Protein AF-A0AAV3QVK4-F1 (afdb_monomer)

Secondary structure (DSSP, 8-state):
--TTTT-SSSS-EEEEEEEBPPHHHH--HHHHHHHHHHTT--HHHH--S-----TT--------S-S-SEEEEEEE-SHHHHHHHHHHHHHHHHHHS--B-TTT-EEEEESS-HHHHHHHHHHHT--B--SPPEETTEE--SS---TTTTHHHHHHH-

Solvent-accessible surface area (backbone atoms only — not comparable to full-atom values): 9384 Å² total; per-residue (Å²): 130,56,77,67,67,88,38,66,67,64,77,39,28,31,41,33,42,43,23,54,48,66,57,93,84,40,50,35,66,70,39,53,45,50,52,40,52,75,73,64,53,60,63,79,72,63,64,53,90,65,84,64,90,51,97,83,60,96,74,73,86,73,78,68,90,59,98,54,77,64,47,78,48,79,49,59,55,47,71,68,51,33,51,50,50,42,49,50,51,51,52,47,15,72,59,33,37,47,41,67,34,45,91,74,17,34,28,34,73,18,23,62,54,73,69,55,43,50,56,49,25,60,67,50,60,29,48,77,43,97,62,74,61,59,59,87,78,27,60,63,51,70,63,84,82,48,76,78,58,47,47,72,47,59,64,72,76,108

Structure (mmCIF, N/CA/C/O backbone):
data_AF-A0AAV3QVK4-F1
#
_entry.id   AF-A0AAV3QVK4-F1
#
loop_
_atom_site.group_PDB
_atom_site.id
_atom_site.type_symbol
_atom_site.label_atom_id
_atom_site.label_alt_id
_atom_site.label_comp_id
_atom_site.label_asym_id
_atom_site.label_entity_id
_atom_site.label_seq_id
_atom_site.pdbx_PDB_ins_code
_atom_site.Cartn_x
_atom_site.Cartn_y
_atom_site.Cartn_z
_atom_site.occupancy
_atom_site.B_iso_or_equiv
_atom_site.auth_seq_id
_atom_site.auth_comp_id
_atom_site.auth_asym_id
_atom_site.auth_atom_id
_atom_site.pdbx_PDB_model_num
ATOM 1 N N . MET A 1 1 ? -15.433 10.257 -5.061 1.00 41.44 1 MET A N 1
ATOM 2 C CA . MET A 1 1 ? -16.480 10.302 -4.013 1.00 41.44 1 MET A CA 1
ATOM 3 C C . MET A 1 1 ? -16.629 8.888 -3.459 1.00 41.44 1 MET A C 1
ATOM 5 O O . MET A 1 1 ? -16.946 7.996 -4.232 1.00 41.44 1 MET A O 1
ATOM 9 N N . VAL A 1 2 ? -16.298 8.641 -2.187 1.00 46.22 2 VAL A N 1
ATOM 10 C CA . VAL A 1 2 ? -16.158 7.278 -1.625 1.00 46.22 2 VAL A CA 1
ATOM 11 C C . VAL A 1 2 ? -17.315 6.984 -0.658 1.00 46.22 2 VAL A C 1
ATOM 13 O O . VAL A 1 2 ? -17.201 7.187 0.546 1.00 46.22 2 VAL A O 1
ATOM 16 N N . TYR A 1 3 ? -18.473 6.581 -1.198 1.00 46.06 3 TYR A N 1
ATOM 17 C CA . TYR A 1 3 ? -19.730 6.390 -0.452 1.00 46.06 3 TYR A CA 1
ATOM 18 C C . TYR A 1 3 ? -19.610 5.363 0.702 1.00 46.06 3 TYR A C 1
ATOM 20 O O . TYR A 1 3 ? -19.140 4.248 0.507 1.00 46.06 3 TYR A O 1
ATOM 28 N N . GLY A 1 4 ? -20.106 5.705 1.900 1.00 48.84 4 GLY A N 1
ATOM 29 C CA . GLY A 1 4 ? -20.322 4.779 3.026 1.00 48.84 4 GLY A CA 1
ATOM 30 C C . GLY A 1 4 ? -19.218 4.661 4.084 1.00 48.84 4 GLY A C 1
ATOM 31 O O . GLY A 1 4 ? -19.468 4.047 5.117 1.00 48.84 4 GLY A O 1
ATOM 32 N N . TYR A 1 5 ? -18.048 5.272 3.894 1.00 50.72 5 TYR A N 1
ATOM 33 C CA . TYR A 1 5 ? -16.899 5.089 4.793 1.00 50.72 5 TYR A CA 1
ATOM 34 C C . TYR A 1 5 ? -16.959 5.882 6.105 1.00 50.72 5 TYR A C 1
ATOM 36 O O . TYR A 1 5 ? -16.152 5.664 6.979 1.00 50.72 5 TYR A O 1
ATOM 44 N N . TYR A 1 6 ? -17.930 6.768 6.299 1.00 49.88 6 TYR A N 1
ATOM 45 C CA . TYR A 1 6 ? -18.115 7.523 7.549 1.00 49.88 6 TYR A CA 1
ATOM 46 C C . TYR A 1 6 ? -19.090 6.842 8.524 1.00 49.88 6 TYR A C 1
ATOM 48 O O . TYR A 1 6 ? -19.207 7.249 9.679 1.00 49.88 6 TYR A O 1
ATOM 56 N N . LYS A 1 7 ? -19.846 5.837 8.059 1.00 53.47 7 LYS A N 1
ATOM 57 C CA . LYS A 1 7 ? -20.813 5.111 8.886 1.00 53.47 7 LYS A CA 1
ATOM 58 C C . LYS A 1 7 ? -20.119 3.910 9.516 1.00 53.47 7 LYS A C 1
ATOM 60 O O . LYS A 1 7 ? -19.714 2.993 8.806 1.00 53.47 7 LYS A O 1
ATOM 65 N N . ARG A 1 8 ? -20.056 3.891 10.852 1.00 56.72 8 ARG A N 1
ATOM 66 C CA . ARG A 1 8 ? -19.596 2.723 11.623 1.00 56.72 8 ARG A CA 1
ATOM 67 C C . ARG A 1 8 ? -20.518 1.503 11.469 1.00 56.72 8 ARG A C 1
ATOM 69 O O . ARG A 1 8 ? -20.094 0.399 11.772 1.00 56.72 8 ARG A O 1
ATOM 76 N N . SER A 1 9 ? -21.739 1.682 10.957 1.00 58.50 9 SER A N 1
ATOM 77 C CA . SER A 1 9 ? -22.696 0.609 10.670 1.00 58.50 9 SER A CA 1
ATOM 78 C C . SER A 1 9 ? -22.837 0.311 9.168 1.00 58.50 9 SER A C 1
ATOM 80 O O . SER A 1 9 ? -22.661 1.178 8.302 1.00 58.50 9 SER A O 1
ATOM 82 N N . GLY A 1 10 ? -23.186 -0.937 8.849 1.00 71.19 10 GLY A N 1
ATOM 83 C CA . GLY A 1 10 ? -23.376 -1.430 7.482 1.00 71.19 10 GLY A CA 1
ATOM 84 C C . GLY A 1 10 ? -22.299 -2.430 7.060 1.00 71.19 10 GLY A C 1
ATOM 85 O O . GLY A 1 10 ? -21.603 -2.984 7.900 1.00 71.19 10 GLY A O 1
ATOM 86 N N . LYS A 1 11 ? -22.185 -2.683 5.748 1.00 78.12 11 LYS A N 1
ATOM 87 C CA . LYS A 1 11 ? -21.250 -3.687 5.212 1.00 78.12 11 LYS A CA 1
ATOM 88 C C . LYS A 1 11 ? -19.790 -3.369 5.604 1.00 78.12 11 LYS A C 1
ATOM 90 O O . LYS A 1 11 ? -19.395 -2.211 5.432 1.00 78.12 11 LYS A O 1
ATOM 95 N N . PRO A 1 12 ? -18.999 -4.370 6.039 1.00 85.62 12 PRO A N 1
ATOM 96 C CA . PRO A 1 12 ? -17.566 -4.231 6.291 1.00 85.62 12 PRO A CA 1
ATOM 97 C C . PRO A 1 12 ? -16.807 -3.682 5.079 1.00 85.62 12 PRO A C 1
ATOM 99 O O . PRO A 1 12 ? -16.871 -4.243 3.983 1.00 85.62 12 PRO A O 1
ATOM 102 N N . ARG A 1 13 ? -16.072 -2.585 5.261 1.00 84.88 13 ARG A N 1
ATOM 103 C CA . ARG A 1 13 ? -15.328 -1.873 4.210 1.00 84.88 13 ARG A CA 1
ATOM 104 C C . ARG A 1 13 ? -13.980 -1.391 4.726 1.00 84.88 13 ARG A C 1
ATOM 106 O O . ARG A 1 13 ? -13.865 -0.995 5.882 1.00 84.88 13 ARG A O 1
ATOM 113 N N . CYS A 1 14 ? -12.989 -1.378 3.844 1.00 85.00 14 CYS A N 1
ATOM 114 C CA . CYS A 1 14 ? -11.639 -0.908 4.114 1.00 85.00 14 CYS A CA 1
ATOM 115 C C . CYS A 1 14 ? -11.193 0.101 3.047 1.00 85.00 14 CYS A C 1
ATOM 117 O O . CYS A 1 14 ? -11.530 -0.038 1.865 1.00 85.00 14 CYS A O 1
ATOM 119 N N . ALA A 1 15 ? -10.511 1.156 3.483 1.00 83.69 15 ALA A N 1
ATOM 120 C CA . ALA A 1 15 ? -9.823 2.120 2.641 1.00 83.69 15 ALA A CA 1
ATOM 121 C C . ALA A 1 15 ? -8.350 2.135 3.046 1.00 83.69 15 ALA A C 1
ATOM 123 O O . ALA A 1 15 ? -8.031 2.320 4.217 1.00 83.69 15 ALA A O 1
ATOM 124 N N . LEU A 1 16 ? -7.463 1.944 2.079 1.00 85.00 16 LEU A N 1
ATOM 125 C CA . LEU A 1 16 ? -6.025 1.924 2.286 1.00 85.00 16 LEU A CA 1
ATOM 126 C C . LEU A 1 16 ? -5.412 3.092 1.548 1.00 85.00 16 LEU A C 1
ATOM 128 O O . LEU A 1 16 ? -5.674 3.288 0.363 1.00 85.00 16 LEU A O 1
ATOM 132 N N . LYS A 1 17 ? -4.578 3.837 2.252 1.00 85.75 17 LYS A N 1
ATOM 133 C CA . LYS A 1 17 ? -3.647 4.789 1.681 1.00 85.75 17 LYS A CA 1
ATOM 134 C C . LYS A 1 17 ? -2.289 4.100 1.623 1.00 85.75 17 LYS A C 1
ATOM 136 O O . LYS A 1 17 ? -1.692 3.836 2.662 1.00 85.75 17 LYS A O 1
ATOM 141 N N . ILE A 1 18 ? -1.830 3.777 0.425 1.00 85.00 18 ILE A N 1
ATOM 142 C CA . ILE A 1 18 ? -0.540 3.143 0.181 1.00 85.00 18 ILE A CA 1
ATOM 143 C C . ILE A 1 18 ? 0.437 4.211 -0.293 1.00 85.00 18 ILE A C 1
ATOM 145 O O . ILE A 1 18 ? 0.231 4.831 -1.335 1.00 85.00 18 ILE A O 1
ATOM 149 N N . ASP A 1 19 ? 1.491 4.401 0.487 1.00 84.44 19 ASP A N 1
ATOM 150 C CA . ASP A 1 19 ? 2.645 5.232 0.148 1.00 84.44 19 ASP A CA 1
ATOM 151 C C . ASP A 1 19 ? 3.713 4.296 -0.423 1.00 84.44 19 ASP A C 1
ATOM 153 O O . ASP A 1 19 ? 4.062 3.304 0.219 1.00 84.44 19 ASP A O 1
ATOM 157 N N . PHE A 1 20 ? 4.191 4.538 -1.642 1.00 81.50 20 PHE A N 1
ATOM 158 C CA . PHE A 1 20 ? 5.298 3.767 -2.214 1.00 81.50 20 PHE A CA 1
ATOM 159 C C . PHE A 1 20 ? 6.626 4.467 -1.938 1.00 81.50 20 PHE A C 1
ATOM 161 O O . PHE A 1 20 ? 6.714 5.693 -1.920 1.00 81.50 20 PHE A O 1
ATOM 168 N N . MET A 1 21 ? 7.697 3.686 -1.778 1.00 72.38 21 MET A N 1
ATOM 169 C CA . MET A 1 21 ? 9.041 4.264 -1.793 1.00 72.38 21 MET A CA 1
ATOM 170 C C . MET A 1 21 ? 9.296 5.011 -3.109 1.00 72.38 21 MET A C 1
ATOM 172 O O . MET A 1 21 ? 8.722 4.672 -4.144 1.00 72.38 21 MET A O 1
ATOM 176 N N . LYS A 1 22 ? 10.165 6.033 -3.067 1.00 68.25 22 LYS A N 1
ATOM 177 C CA . LYS A 1 22 ? 10.456 6.898 -4.219 1.00 68.25 22 LYS A CA 1
ATOM 178 C C . LYS A 1 22 ? 10.737 6.062 -5.469 1.00 68.25 22 LYS A C 1
ATOM 180 O O . LYS A 1 22 ? 11.693 5.285 -5.520 1.00 68.25 22 LYS A O 1
ATOM 185 N N . ALA A 1 23 ? 9.890 6.248 -6.479 1.00 63.22 23 ALA A N 1
ATOM 186 C CA . ALA A 1 23 ? 9.895 5.431 -7.684 1.00 63.22 23 ALA A CA 1
ATOM 187 C C . ALA A 1 23 ? 11.200 5.565 -8.482 1.00 63.22 23 ALA A C 1
ATOM 189 O O . ALA A 1 23 ? 11.706 4.574 -9.003 1.00 63.22 23 ALA A O 1
ATOM 190 N N . CYS A 1 24 ? 11.783 6.766 -8.509 1.00 55.16 24 CYS A N 1
ATOM 191 C CA . CYS A 1 24 ? 13.020 7.047 -9.238 1.00 55.16 24 CYS A CA 1
ATOM 192 C C . CYS A 1 24 ? 14.216 6.207 -8.761 1.00 55.16 24 CYS A C 1
ATOM 194 O O . CYS A 1 24 ? 15.102 5.923 -9.561 1.00 55.16 24 CYS A O 1
ATOM 196 N N . ASP A 1 25 ? 14.216 5.782 -7.494 1.00 63.59 25 ASP A N 1
ATOM 197 C CA . ASP A 1 25 ? 15.338 5.058 -6.888 1.00 63.59 25 ASP A CA 1
ATOM 198 C C . ASP A 1 25 ? 15.124 3.533 -6.877 1.00 63.59 25 ASP A C 1
ATOM 200 O O . ASP A 1 25 ? 16.074 2.770 -6.717 1.00 63.59 25 ASP A O 1
ATOM 204 N N . THR A 1 26 ? 13.875 3.070 -7.020 1.00 67.94 26 THR A N 1
ATOM 205 C CA . THR A 1 26 ? 13.493 1.679 -6.706 1.00 67.94 26 THR A CA 1
ATOM 206 C C . THR A 1 26 ? 12.817 0.923 -7.850 1.00 67.94 26 THR A C 1
ATOM 208 O O . THR A 1 26 ? 12.818 -0.310 -7.845 1.00 67.94 26 THR A O 1
ATOM 211 N N . VAL A 1 27 ? 12.279 1.611 -8.865 1.00 76.94 27 VAL A N 1
ATOM 212 C CA . VAL A 1 27 ? 11.621 0.952 -10.005 1.00 76.94 27 VAL A CA 1
ATOM 213 C C . VAL A 1 27 ? 12.620 0.134 -10.821 1.00 76.94 27 VAL A C 1
ATOM 215 O O . VAL A 1 27 ? 13.651 0.620 -11.285 1.00 76.94 27 VAL A O 1
ATOM 218 N N . LYS A 1 28 ? 12.262 -1.118 -11.100 1.00 78.88 28 LYS A N 1
ATOM 219 C CA . LYS A 1 28 ? 12.985 -1.971 -12.040 1.00 78.88 28 LYS A CA 1
ATOM 220 C C . LYS A 1 28 ? 12.717 -1.520 -13.474 1.00 78.88 28 LYS A C 1
ATOM 222 O O . LYS A 1 28 ? 11.602 -1.619 -13.982 1.00 78.88 28 LYS A O 1
ATOM 227 N N . TRP A 1 29 ? 13.773 -1.142 -14.188 1.00 78.94 29 TRP A N 1
ATOM 228 C CA . TRP A 1 29 ? 13.693 -0.768 -15.606 1.00 78.94 29 TRP A CA 1
ATOM 229 C C . TRP A 1 29 ? 13.143 -1.872 -16.511 1.00 78.94 29 TRP A C 1
ATOM 231 O O . TRP A 1 29 ? 12.492 -1.590 -17.513 1.00 78.94 29 TRP A O 1
ATOM 241 N N . SER A 1 30 ? 13.386 -3.141 -16.176 1.00 81.19 30 SER A N 1
ATOM 242 C CA . SER A 1 30 ? 12.790 -4.271 -16.894 1.00 81.19 30 SER A CA 1
ATOM 243 C C . SER A 1 30 ? 11.264 -4.252 -16.814 1.00 81.19 30 SER A C 1
ATOM 245 O O . SER A 1 30 ? 10.613 -4.432 -17.839 1.00 81.19 30 SER A O 1
ATOM 247 N N . PHE A 1 31 ? 10.705 -3.971 -15.635 1.00 82.69 31 PHE A N 1
ATOM 248 C CA . PHE A 1 31 ? 9.267 -3.826 -15.438 1.00 82.69 31 PHE A CA 1
ATOM 249 C C . PHE A 1 31 ? 8.715 -2.636 -16.219 1.00 82.69 31 PHE A C 1
ATOM 251 O O . PHE A 1 31 ? 7.759 -2.803 -16.972 1.00 82.69 31 PHE A O 1
ATOM 258 N N . LEU A 1 32 ? 9.355 -1.465 -16.119 1.00 79.00 32 LEU A N 1
ATOM 259 C CA . LEU A 1 32 ? 8.916 -0.268 -16.840 1.00 79.00 32 LEU A CA 1
ATOM 260 C C . LEU A 1 32 ? 8.896 -0.491 -18.360 1.00 79.00 32 LEU A C 1
ATOM 262 O O . LEU A 1 32 ? 7.913 -0.156 -19.017 1.00 79.00 32 LEU A O 1
ATOM 266 N N . ARG A 1 33 ? 9.935 -1.128 -18.916 1.00 81.88 33 ARG A N 1
ATOM 267 C CA . ARG A 1 33 ? 9.972 -1.491 -20.342 1.00 81.88 33 ARG A CA 1
ATOM 268 C C . ARG A 1 33 ? 8.845 -2.447 -20.720 1.00 81.88 33 ARG A C 1
ATOM 270 O O . ARG A 1 33 ? 8.235 -2.270 -21.768 1.00 81.88 33 ARG A O 1
ATOM 277 N N . THR A 1 34 ? 8.544 -3.439 -19.882 1.00 84.25 34 THR A N 1
ATOM 278 C CA . THR A 1 34 ? 7.409 -4.346 -20.111 1.00 84.25 34 THR A CA 1
ATOM 279 C C . THR A 1 34 ? 6.084 -3.589 -20.119 1.00 84.25 34 THR A C 1
ATOM 281 O O . THR A 1 34 ? 5.295 -3.782 -21.039 1.00 84.25 34 THR A O 1
ATOM 284 N N . VAL A 1 35 ? 5.857 -2.687 -19.159 1.00 83.19 35 VAL A N 1
ATOM 285 C CA . VAL A 1 35 ? 4.644 -1.852 -19.112 1.00 83.19 35 VAL A CA 1
ATOM 2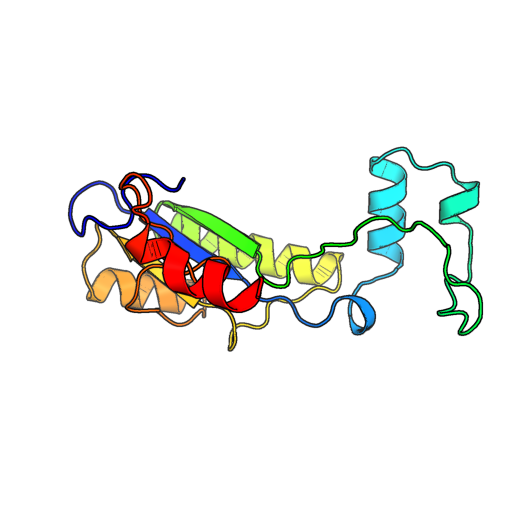86 C C . VAL A 1 35 ? 4.528 -0.985 -20.366 1.00 83.19 35 VAL A C 1
ATOM 288 O O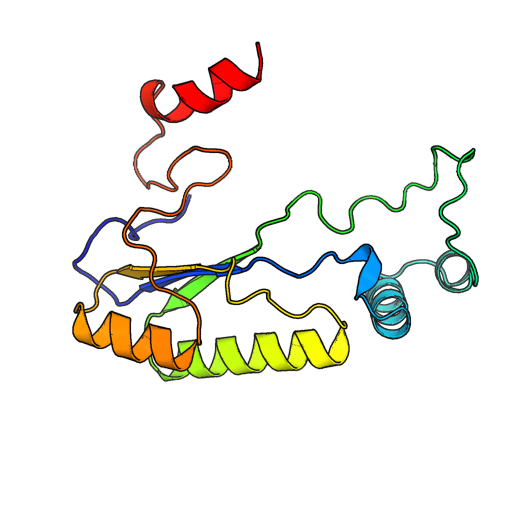 . VAL A 1 35 ? 3.480 -0.985 -21.002 1.00 83.19 35 VAL A O 1
ATOM 291 N N . MET A 1 36 ? 5.609 -0.318 -20.782 1.00 79.88 36 MET A N 1
ATOM 292 C CA . MET A 1 36 ? 5.626 0.490 -22.008 1.00 79.88 36 MET A CA 1
ATOM 293 C C . MET A 1 36 ? 5.289 -0.338 -23.256 1.00 79.88 36 MET A C 1
ATOM 295 O O . MET A 1 36 ? 4.510 0.116 -24.093 1.00 79.88 36 MET A O 1
ATOM 299 N N . ARG A 1 37 ? 5.800 -1.572 -23.371 1.00 84.38 37 ARG A N 1
ATOM 300 C CA . ARG A 1 37 ? 5.428 -2.472 -24.478 1.00 84.38 37 ARG A CA 1
ATOM 301 C C . ARG A 1 37 ? 3.949 -2.825 -24.456 1.00 84.38 37 ARG A C 1
ATOM 303 O O . ARG A 1 37 ? 3.290 -2.733 -25.485 1.00 84.38 37 ARG A O 1
ATOM 310 N N . VAL A 1 38 ? 3.424 -3.204 -23.290 1.00 82.44 38 VAL A N 1
ATOM 311 C CA . VAL A 1 38 ? 2.008 -3.575 -23.125 1.00 82.44 38 VAL A CA 1
ATOM 312 C C . VAL A 1 38 ? 1.083 -2.393 -23.427 1.00 82.44 38 VAL A C 1
ATOM 314 O O . VAL A 1 38 ? 0.029 -2.581 -24.023 1.00 82.44 38 VAL A O 1
ATOM 317 N N . MET A 1 39 ? 1.493 -1.171 -23.081 1.00 80.31 39 MET A N 1
ATOM 318 C CA . MET A 1 39 ? 0.766 0.058 -23.416 1.00 80.31 39 MET A CA 1
ATOM 319 C C . MET A 1 39 ? 0.901 0.477 -24.893 1.00 80.31 39 MET A C 1
ATOM 321 O O . MET A 1 39 ? 0.283 1.457 -25.299 1.00 80.31 39 MET A O 1
ATOM 325 N N . GLY A 1 40 ? 1.688 -0.242 -25.701 1.00 83.81 40 GLY A N 1
ATOM 326 C CA . GLY A 1 40 ? 1.827 0.004 -27.138 1.00 83.81 40 GLY A CA 1
ATOM 327 C C . GLY A 1 40 ? 2.813 1.114 -27.509 1.00 83.81 40 GLY A C 1
ATOM 328 O O . GLY A 1 40 ? 2.737 1.649 -28.616 1.00 83.81 40 GLY A O 1
ATOM 329 N N . TYR A 1 41 ? 3.741 1.484 -26.619 1.00 78.19 41 TYR A N 1
ATOM 330 C CA . TYR A 1 41 ? 4.771 2.467 -26.961 1.00 78.19 41 TYR A CA 1
ATOM 331 C C . TYR A 1 41 ? 5.717 1.908 -28.043 1.00 78.19 41 TYR A C 1
ATOM 333 O O . 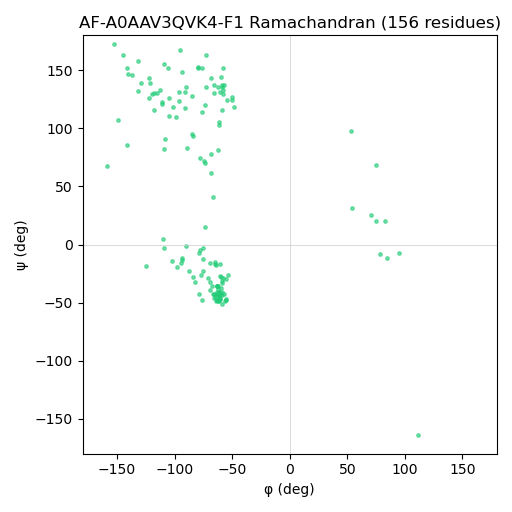TYR A 1 41 ? 6.145 0.756 -27.951 1.00 78.19 41 TYR A O 1
ATOM 341 N N . PRO A 1 42 ? 6.100 2.711 -29.055 1.00 83.50 42 PRO A N 1
ATOM 342 C CA . PRO A 1 42 ? 7.051 2.278 -30.077 1.00 83.50 42 PRO A CA 1
ATOM 343 C C . PRO A 1 42 ? 8.408 1.854 -29.493 1.00 83.50 42 PRO A C 1
ATOM 345 O O . PRO A 1 42 ? 8.978 2.578 -28.676 1.00 83.50 42 PRO A O 1
ATOM 348 N N . GLU A 1 43 ? 8.987 0.752 -29.987 1.00 82.56 43 GLU A N 1
ATOM 349 C CA . GLU A 1 43 ? 10.258 0.191 -29.480 1.00 82.56 43 GLU A CA 1
ATOM 350 C C . GLU A 1 43 ? 11.421 1.193 -29.489 1.00 82.56 43 GLU A C 1
ATOM 352 O O . GLU A 1 43 ? 12.270 1.156 -28.605 1.00 82.56 43 GLU A O 1
ATOM 357 N N . ARG A 1 44 ? 11.430 2.167 -30.410 1.00 80.81 44 ARG A N 1
ATOM 358 C CA . ARG A 1 44 ? 12.437 3.245 -30.419 1.00 80.81 44 ARG A CA 1
ATOM 359 C C . ARG A 1 44 ? 12.472 4.072 -29.127 1.00 80.81 44 ARG A C 1
ATOM 361 O O . ARG A 1 44 ? 13.528 4.582 -28.781 1.00 80.81 44 ARG A O 1
ATOM 368 N N . PHE A 1 45 ? 11.347 4.200 -28.417 1.00 74.44 45 PHE A N 1
ATOM 369 C CA . PHE A 1 45 ? 11.278 4.891 -27.124 1.00 74.44 45 PHE A CA 1
ATOM 370 C C . PHE A 1 45 ? 11.667 3.975 -25.954 1.00 74.44 45 PHE A C 1
ATOM 372 O O . PHE A 1 45 ? 12.185 4.449 -24.950 1.00 74.44 45 PHE A O 1
ATOM 379 N N . ILE A 1 46 ? 11.462 2.662 -26.095 1.00 76.75 46 ILE A N 1
ATOM 380 C CA . ILE A 1 46 ? 11.758 1.639 -25.077 1.00 76.75 46 ILE A CA 1
ATOM 381 C C . ILE A 1 46 ? 13.244 1.242 -25.103 1.00 76.75 46 ILE A C 1
ATOM 383 O O . ILE A 1 46 ? 13.829 0.915 -24.068 1.00 76.75 46 ILE A O 1
ATOM 387 N N . ALA A 1 47 ? 13.857 1.285 -26.288 1.00 70.56 47 ALA A N 1
ATOM 388 C CA . ALA A 1 47 ? 15.251 0.937 -26.548 1.00 70.56 47 ALA A CA 1
ATOM 389 C C . ALA A 1 47 ? 16.253 2.030 -26.143 1.00 70.56 47 ALA A C 1
ATOM 391 O O . ALA A 1 47 ? 17.462 1.796 -26.218 1.00 70.56 47 ALA A O 1
ATOM 392 N N . LEU A 1 48 ? 15.781 3.203 -25.701 1.00 66.75 48 LEU A N 1
ATOM 393 C CA . LEU A 1 48 ? 16.640 4.236 -25.131 1.00 66.75 48 LEU A CA 1
ATOM 394 C C . LEU A 1 48 ? 17.313 3.661 -23.876 1.00 66.75 48 LEU A C 1
ATOM 396 O O . LEU A 1 48 ? 16.696 3.504 -22.825 1.00 66.75 48 LEU A O 1
ATOM 400 N N . LYS A 1 49 ? 18.594 3.292 -24.015 1.00 54.31 49 LYS A N 1
ATOM 401 C CA . LYS A 1 49 ? 19.416 2.709 -22.939 1.00 54.31 49 LYS A CA 1
ATOM 402 C C . LYS A 1 49 ? 19.635 3.677 -21.778 1.00 54.31 49 LYS A C 1
ATOM 404 O O . LYS A 1 49 ? 20.004 3.247 -20.692 1.00 54.31 49 LYS A O 1
ATOM 409 N N . GLU A 1 50 ? 19.395 4.960 -22.018 1.00 52.03 50 GLU A N 1
ATOM 410 C CA . GLU A 1 50 ? 19.759 6.049 -21.135 1.00 52.03 50 GLU A CA 1
ATOM 411 C C . GLU A 1 50 ? 18.642 7.098 -21.134 1.00 52.03 50 GLU A C 1
ATOM 413 O O . GLU A 1 50 ? 18.691 8.099 -21.846 1.00 52.03 50 GLU A O 1
ATOM 418 N N . PHE A 1 51 ? 17.627 6.898 -20.293 1.00 53.66 51 PHE A N 1
ATOM 419 C CA . PHE A 1 51 ? 16.915 8.043 -19.727 1.00 53.66 51 PHE A CA 1
ATOM 420 C C . PHE A 1 51 ? 17.841 8.662 -18.674 1.00 53.66 51 PHE A C 1
ATOM 422 O O . PHE A 1 51 ? 17.620 8.513 -17.474 1.00 53.66 51 PHE A O 1
ATOM 429 N N . TYR A 1 52 ? 18.939 9.295 -19.099 1.00 42.81 52 TYR A N 1
ATOM 430 C CA . TYR A 1 52 ? 19.674 10.147 -18.173 1.00 42.81 52 TYR A CA 1
ATOM 431 C C . TYR A 1 52 ? 18.743 11.275 -17.746 1.00 42.81 52 TYR A C 1
ATOM 433 O O . TYR A 1 52 ? 18.082 11.906 -18.575 1.00 42.81 52 TYR A O 1
ATOM 441 N N . TYR A 1 53 ? 18.747 11.563 -16.448 1.00 43.56 53 TYR A N 1
ATOM 442 C CA . TYR A 1 53 ? 18.329 12.853 -15.925 1.00 43.56 53 TYR A CA 1
ATOM 443 C C . TYR A 1 53 ? 19.294 13.899 -16.500 1.00 43.56 53 TYR A C 1
ATOM 445 O O . TYR A 1 53 ? 20.311 14.223 -15.895 1.00 43.56 53 TYR A O 1
ATOM 453 N N . HIS A 1 54 ? 19.070 14.343 -17.737 1.00 3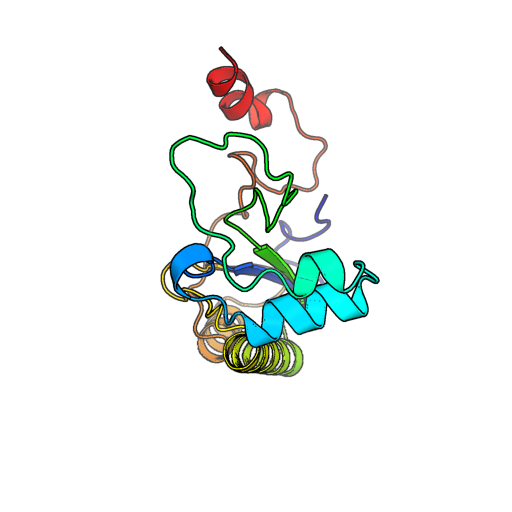8.28 54 HIS A N 1
ATOM 454 C CA . HIS A 1 54 ? 19.950 15.309 -18.373 1.00 38.28 54 HIS A CA 1
ATOM 455 C C . HIS A 1 54 ? 19.647 16.687 -17.768 1.00 38.28 54 HIS A C 1
ATOM 457 O O . HIS A 1 54 ? 18.562 17.218 -18.019 1.00 38.28 54 HIS A O 1
ATOM 463 N N . PRO A 1 55 ? 20.577 17.322 -17.024 1.00 43.59 55 PRO A N 1
ATOM 464 C CA . PRO A 1 55 ? 20.300 18.567 -16.295 1.00 43.59 55 PRO A CA 1
ATOM 465 C C . PRO A 1 55 ? 19.867 19.733 -17.198 1.00 43.59 55 PRO A C 1
ATOM 467 O O . PRO A 1 55 ? 19.327 20.725 -16.723 1.00 43.59 55 PRO A O 1
ATOM 470 N N . LYS A 1 56 ? 20.121 19.619 -18.510 1.00 41.78 56 LYS A N 1
ATOM 471 C CA . LYS A 1 56 ? 19.829 20.632 -19.534 1.00 41.78 56 LYS A CA 1
ATOM 472 C C . LYS A 1 56 ? 18.676 20.285 -20.495 1.00 41.78 56 LYS A C 1
ATOM 474 O O . LYS A 1 56 ? 18.366 21.119 -21.336 1.00 41.78 56 LYS A O 1
ATOM 479 N N . TYR A 1 57 ? 18.042 19.103 -20.416 1.00 42.22 57 TYR A N 1
ATOM 480 C CA . TYR A 1 57 ? 16.887 18.772 -21.278 1.00 42.22 57 TYR A CA 1
ATOM 481 C C . TYR A 1 57 ? 15.599 18.767 -20.460 1.00 42.22 57 TYR A C 1
ATOM 483 O O . TYR A 1 57 ? 15.163 17.758 -19.923 1.00 42.22 57 TYR A O 1
ATOM 491 N N . GLN A 1 58 ? 14.968 19.934 -20.419 1.00 42.78 58 GLN A N 1
ATOM 492 C CA . GLN A 1 58 ? 13.706 20.212 -19.736 1.00 42.78 58 GLN A CA 1
ATOM 493 C C . GLN A 1 58 ? 12.470 19.621 -20.453 1.00 42.78 58 GLN A C 1
ATOM 495 O O . GLN A 1 58 ? 11.352 20.057 -20.200 1.00 42.78 58 GLN A O 1
ATOM 500 N N . LYS A 1 59 ? 12.644 18.686 -21.399 1.00 42.81 59 LYS A N 1
ATOM 501 C CA . LYS A 1 59 ? 11.559 18.212 -22.273 1.00 42.81 59 LYS A CA 1
ATOM 502 C C . LYS A 1 59 ? 11.851 16.834 -22.878 1.00 42.81 59 LYS A C 1
ATOM 504 O O . LYS A 1 59 ? 12.046 16.682 -24.078 1.00 42.81 59 LYS A O 1
ATOM 509 N N . ILE A 1 60 ? 11.877 15.810 -22.033 1.00 42.19 60 ILE A N 1
ATOM 510 C CA . ILE A 1 60 ? 11.364 14.506 -22.454 1.00 42.19 60 ILE A CA 1
ATOM 511 C C . ILE A 1 60 ? 10.023 14.384 -21.748 1.00 42.19 60 ILE A C 1
ATOM 513 O O . ILE A 1 60 ? 9.976 14.281 -20.525 1.00 42.19 60 ILE A O 1
ATOM 517 N N . ASP A 1 61 ? 8.948 14.444 -22.529 1.00 40.62 61 ASP A N 1
ATOM 518 C CA . ASP A 1 61 ? 7.576 14.183 -22.099 1.00 40.62 61 ASP A CA 1
ATOM 519 C C . ASP A 1 61 ? 7.421 12.687 -21.772 1.00 40.62 61 ASP A C 1
ATOM 521 O O . ASP A 1 61 ? 6.632 11.964 -22.381 1.00 40.62 61 ASP A O 1
ATOM 525 N N . LEU A 1 62 ? 8.170 12.190 -20.779 1.00 42.06 62 LEU A N 1
ATOM 526 C CA . LEU A 1 62 ? 7.753 11.008 -20.038 1.00 42.06 62 LEU A CA 1
ATOM 527 C C . LEU A 1 62 ? 6.625 11.474 -19.117 1.00 42.06 62 LEU A C 1
ATOM 529 O O . LEU A 1 62 ? 6.790 11.690 -17.917 1.00 42.06 62 LEU A O 1
ATOM 533 N N . VAL A 1 63 ? 5.485 11.753 -19.748 1.00 43.28 63 VAL A N 1
ATOM 534 C CA . VAL A 1 63 ? 4.275 12.220 -19.096 1.00 43.28 63 VAL A CA 1
ATOM 535 C C . VAL A 1 63 ? 3.848 11.125 -18.130 1.00 43.28 63 VAL A C 1
ATOM 537 O O . VAL A 1 63 ? 3.308 10.093 -18.518 1.00 43.28 63 VAL A O 1
ATOM 540 N N . ASN A 1 64 ? 4.083 11.419 -16.854 1.00 45.91 64 ASN A N 1
ATOM 541 C CA . ASN A 1 64 ? 3.315 10.921 -15.728 1.00 45.91 64 ASN A CA 1
ATOM 542 C C . ASN A 1 64 ? 3.568 9.453 -15.331 1.00 45.91 64 ASN A C 1
ATOM 544 O O . ASN A 1 64 ? 2.654 8.632 -15.345 1.00 45.91 64 ASN A O 1
ATOM 548 N N . VAL A 1 65 ? 4.763 9.146 -14.809 1.00 45.88 65 VAL A N 1
ATOM 549 C CA . VAL A 1 65 ? 4.843 8.145 -13.724 1.00 45.88 65 VAL A CA 1
ATOM 550 C C . VAL A 1 65 ? 4.407 8.852 -12.434 1.00 45.88 65 VAL A C 1
ATOM 552 O O . VAL A 1 65 ? 5.218 9.268 -11.617 1.00 45.88 65 VAL A O 1
ATOM 555 N N . SER A 1 66 ? 3.091 9.064 -12.352 1.00 45.00 66 SER A N 1
ATOM 556 C CA . SER A 1 66 ? 2.285 9.459 -11.191 1.00 45.00 66 SER A CA 1
ATOM 557 C C . SER A 1 66 ? 2.708 10.708 -10.407 1.00 45.00 66 SER A C 1
ATOM 559 O O . SER A 1 66 ? 3.445 10.641 -9.429 1.00 45.00 66 SER A O 1
ATOM 561 N N . LEU A 1 67 ? 2.059 11.827 -10.730 1.00 44.50 67 LEU A N 1
ATOM 562 C CA . LEU A 1 67 ? 1.871 13.006 -9.874 1.00 44.50 67 LEU A CA 1
ATOM 563 C C . LEU A 1 67 ? 0.958 12.727 -8.646 1.00 44.50 67 LEU A C 1
ATOM 565 O O . LEU A 1 67 ? 0.074 13.523 -8.326 1.00 44.50 67 LEU A O 1
ATOM 569 N N . ALA A 1 68 ? 1.103 11.575 -7.992 1.00 48.59 68 ALA A N 1
ATOM 570 C CA . ALA A 1 68 ? 0.379 11.242 -6.769 1.00 48.59 68 ALA A CA 1
ATOM 571 C C . ALA A 1 68 ? 1.243 10.325 -5.895 1.00 48.59 68 ALA A C 1
ATOM 573 O O . ALA A 1 68 ? 1.391 9.145 -6.196 1.00 48.59 68 ALA A O 1
ATOM 574 N N . ASP A 1 69 ? 1.778 10.875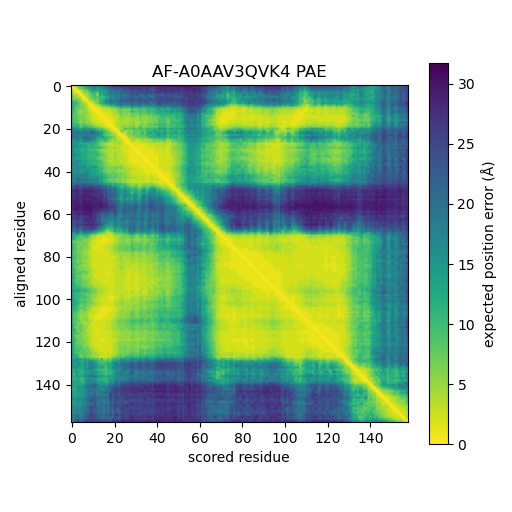 -4.804 1.00 59.31 69 ASP A N 1
ATOM 575 C CA . ASP A 1 69 ? 2.550 10.130 -3.795 1.00 59.31 69 ASP A CA 1
ATOM 576 C C . ASP A 1 69 ? 1.695 9.076 -3.055 1.00 59.31 69 ASP A C 1
ATOM 578 O O . ASP A 1 69 ? 2.215 8.143 -2.446 1.00 59.31 69 ASP A O 1
ATOM 582 N N . ASP A 1 70 ? 0.368 9.199 -3.155 1.00 67.88 70 ASP A N 1
ATOM 583 C CA . ASP A 1 70 ? -0.608 8.413 -2.415 1.00 67.88 70 ASP A CA 1
ATOM 584 C C . ASP A 1 70 ? -1.486 7.573 -3.362 1.00 67.88 70 ASP A C 1
ATOM 586 O O . ASP A 1 70 ? -2.298 8.116 -4.120 1.00 67.88 70 ASP A O 1
ATOM 590 N N . MET A 1 71 ? -1.398 6.240 -3.281 1.00 77.00 71 MET A N 1
ATOM 591 C CA . MET A 1 71 ? -2.362 5.331 -3.916 1.00 77.00 71 MET A CA 1
ATOM 592 C C . MET A 1 71 ? -3.494 5.002 -2.937 1.00 77.00 71 MET A C 1
ATOM 594 O O . MET A 1 71 ? -3.243 4.584 -1.811 1.00 77.00 71 MET A O 1
ATOM 598 N N . PHE A 1 72 ? -4.752 5.119 -3.370 1.00 79.56 72 PHE A N 1
ATOM 599 C CA . PHE A 1 72 ? -5.908 4.716 -2.563 1.00 79.56 72 PHE A CA 1
ATOM 600 C C . PHE A 1 72 ? -6.507 3.398 -3.059 1.00 79.56 72 PHE A C 1
ATOM 602 O O . PHE A 1 72 ? -6.8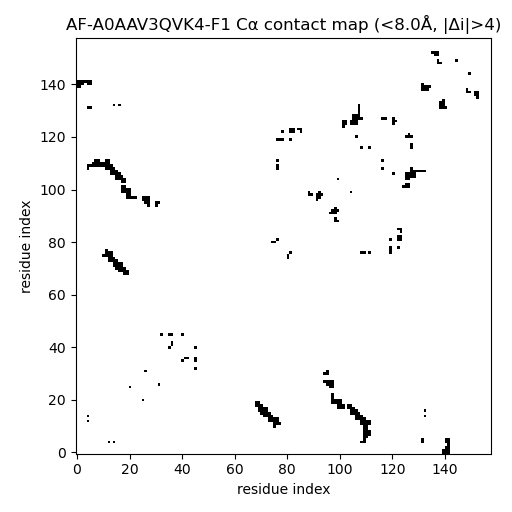85 3.293 -4.224 1.00 79.56 72 PHE A O 1
ATOM 609 N N . LEU A 1 73 ? -6.646 2.411 -2.170 1.00 81.88 73 LEU A N 1
ATOM 610 C CA . LEU A 1 73 ? -7.349 1.152 -2.437 1.00 81.88 73 LEU A CA 1
ATOM 611 C C . LEU A 1 73 ? -8.620 1.074 -1.596 1.00 81.88 73 LEU A C 1
ATOM 613 O O . LEU A 1 73 ? -8.592 1.314 -0.393 1.00 81.88 73 LEU A O 1
ATOM 617 N N . LEU A 1 74 ? -9.731 0.696 -2.220 1.00 82.69 74 LEU A N 1
ATOM 618 C CA . LEU A 1 74 ? -11.013 0.483 -1.553 1.00 82.69 74 LEU A CA 1
ATOM 619 C C . LEU A 1 74 ? -11.416 -0.978 -1.716 1.00 82.69 74 LEU A C 1
ATOM 621 O O . LEU A 1 74 ? -11.377 -1.510 -2.823 1.00 82.69 74 LEU A O 1
ATOM 625 N N . SER A 1 75 ? -11.790 -1.632 -0.622 1.00 86.06 75 SER A N 1
ATOM 626 C CA . SER A 1 75 ? -12.145 -3.054 -0.624 1.00 86.06 75 SER A CA 1
ATOM 627 C C . SER A 1 75 ? -13.136 -3.406 0.487 1.00 86.06 75 SER A C 1
ATOM 629 O O . SER A 1 75 ? -13.461 -2.577 1.341 1.00 86.06 75 SER A O 1
ATOM 631 N N . GLY A 1 76 ? -13.640 -4.643 0.477 1.00 84.75 76 GLY A N 1
ATOM 632 C CA . GLY A 1 76 ? -14.352 -5.207 1.623 1.00 84.75 76 GLY A CA 1
ATOM 633 C C . GLY A 1 76 ? -13.399 -5.447 2.798 1.00 84.75 76 GLY A C 1
ATOM 634 O O . GLY A 1 76 ? -12.255 -5.844 2.597 1.00 84.75 76 GLY A O 1
ATOM 635 N N . ALA A 1 77 ? -13.865 -5.218 4.027 1.00 88.12 77 ALA A N 1
ATOM 636 C CA . ALA A 1 77 ? -13.084 -5.503 5.235 1.00 88.12 77 ALA A CA 1
ATOM 637 C C . ALA A 1 77 ? -13.333 -6.941 5.710 1.00 88.12 77 ALA A C 1
ATOM 639 O O . ALA A 1 77 ? -14.183 -7.186 6.562 1.00 88.12 77 ALA A O 1
ATOM 640 N N . ASN A 1 78 ? -12.618 -7.897 5.118 1.00 90.50 78 ASN A N 1
ATOM 641 C CA . ASN A 1 78 ? -12.607 -9.297 5.541 1.00 90.50 78 ASN A CA 1
ATOM 642 C C . ASN A 1 78 ? -11.216 -9.920 5.340 1.00 90.50 78 ASN A C 1
ATOM 644 O O . ASN A 1 78 ? -10.385 -9.384 4.605 1.00 90.50 78 ASN A O 1
ATOM 648 N N . ILE A 1 79 ? -10.975 -11.054 5.999 1.00 93.38 79 ILE A N 1
ATOM 649 C CA . ILE A 1 79 ? -9.669 -11.731 6.032 1.00 93.38 79 ILE A CA 1
ATOM 650 C C . ILE A 1 79 ? -9.171 -12.069 4.619 1.00 93.38 79 ILE A C 1
ATOM 652 O O . ILE A 1 79 ? -8.000 -11.847 4.305 1.00 93.38 79 ILE A O 1
ATOM 656 N N . GLU A 1 80 ? -10.060 -12.561 3.755 1.00 93.50 80 GLU A N 1
ATOM 657 C CA . GLU A 1 80 ? -9.752 -12.949 2.374 1.00 93.50 80 GLU A CA 1
ATOM 658 C C . GLU A 1 80 ? -9.246 -11.755 1.554 1.00 93.50 80 GLU A C 1
ATOM 660 O O . GLU A 1 80 ? -8.189 -11.825 0.925 1.00 93.50 80 GLU A O 1
ATOM 665 N N . SER A 1 81 ? -9.958 -10.626 1.620 1.00 89.12 81 SER A N 1
ATOM 666 C CA . SER A 1 81 ? -9.611 -9.397 0.901 1.00 89.12 81 SER A CA 1
ATOM 667 C C . SER A 1 81 ? -8.292 -8.816 1.402 1.00 89.12 81 SER A C 1
ATOM 669 O O . SER A 1 81 ? -7.454 -8.428 0.589 1.00 89.12 81 SER A O 1
ATOM 671 N N . MET A 1 82 ? -8.070 -8.787 2.722 1.00 92.62 82 MET A N 1
ATOM 672 C CA . MET A 1 82 ? -6.822 -8.267 3.300 1.00 92.62 82 MET A CA 1
ATOM 673 C C . MET A 1 82 ? -5.623 -9.134 2.915 1.00 92.62 82 MET A C 1
ATOM 675 O O . MET A 1 82 ? -4.582 -8.616 2.509 1.00 92.62 82 MET A O 1
ATOM 679 N N . SER A 1 83 ? -5.787 -10.456 2.968 1.00 93.44 83 SER A N 1
ATOM 680 C CA . SER A 1 83 ? -4.747 -11.411 2.576 1.00 93.44 83 SER A CA 1
ATOM 681 C C . SER A 1 83 ? -4.406 -11.289 1.091 1.00 93.44 83 SER A C 1
ATOM 683 O O . SER A 1 83 ? -3.229 -11.266 0.720 1.00 93.44 83 SER A O 1
ATOM 685 N N . LEU A 1 84 ? -5.425 -11.149 0.236 1.00 92.19 84 LEU A N 1
ATOM 686 C CA . LEU A 1 84 ? -5.235 -10.945 -1.196 1.00 92.19 84 LEU A CA 1
ATOM 687 C C . LEU A 1 84 ? -4.522 -9.622 -1.483 1.00 92.19 84 LEU A C 1
ATOM 689 O O . LEU A 1 84 ? -3.559 -9.613 -2.246 1.00 92.19 84 LEU A O 1
ATOM 693 N N . ILE A 1 85 ? -4.942 -8.523 -0.852 1.00 90.75 85 ILE A N 1
ATOM 694 C CA . ILE A 1 85 ? -4.301 -7.213 -1.021 1.00 90.75 85 ILE A CA 1
ATOM 695 C C . ILE A 1 85 ? -2.836 -7.267 -0.586 1.00 90.75 85 ILE A C 1
ATOM 697 O O . ILE A 1 85 ? -1.970 -6.830 -1.343 1.00 90.75 85 ILE A O 1
ATOM 701 N N . LYS A 1 86 ? -2.533 -7.856 0.579 1.00 93.44 86 LYS A N 1
ATOM 702 C CA . LYS A 1 86 ? -1.150 -8.034 1.048 1.00 93.44 86 LYS A CA 1
ATOM 703 C C . LYS A 1 86 ? -0.310 -8.790 0.020 1.00 93.44 86 LYS A C 1
ATOM 705 O O . LYS A 1 86 ? 0.795 -8.363 -0.312 1.00 93.44 86 LYS A O 1
ATOM 710 N N . LYS A 1 87 ? -0.845 -9.895 -0.512 1.00 94.38 87 LYS A N 1
ATOM 711 C CA . LYS A 1 87 ? -0.170 -10.708 -1.529 1.00 94.38 87 LYS A CA 1
ATOM 712 C C . LYS A 1 87 ? 0.069 -9.917 -2.816 1.00 94.38 87 LYS A C 1
ATOM 714 O O . LYS A 1 87 ? 1.195 -9.895 -3.302 1.00 94.38 87 LYS A O 1
ATOM 719 N N . VAL A 1 88 ? -0.953 -9.236 -3.334 1.00 91.69 88 VAL A N 1
ATOM 720 C CA . VAL A 1 88 ? -0.856 -8.432 -4.562 1.00 91.69 88 VAL A CA 1
ATOM 721 C C . VAL A 1 88 ? 0.164 -7.309 -4.403 1.00 91.69 88 VAL A C 1
ATOM 723 O O . VAL A 1 88 ? 0.985 -7.120 -5.293 1.00 91.69 88 VAL A O 1
ATOM 726 N N . LEU A 1 89 ? 0.174 -6.603 -3.269 1.00 90.25 89 LEU A N 1
ATOM 727 C CA . LEU A 1 89 ? 1.163 -5.558 -2.991 1.00 90.25 89 LEU A CA 1
ATOM 728 C C . LEU A 1 89 ? 2.590 -6.121 -2.922 1.00 90.25 89 LEU A C 1
ATOM 730 O O . LEU A 1 89 ? 3.519 -5.519 -3.462 1.00 90.25 89 LEU A O 1
ATOM 734 N N . ALA A 1 90 ? 2.770 -7.289 -2.301 1.00 91.62 90 ALA A N 1
ATOM 735 C CA . ALA A 1 90 ? 4.067 -7.951 -2.232 1.00 91.62 90 ALA A CA 1
ATOM 736 C C . ALA A 1 90 ? 4.554 -8.412 -3.615 1.00 91.62 90 ALA A C 1
ATOM 738 O O . ALA A 1 90 ? 5.708 -8.174 -3.974 1.00 91.62 90 ALA A O 1
ATOM 739 N N . ASP A 1 91 ? 3.690 -9.049 -4.403 1.00 92.00 91 ASP A N 1
ATOM 740 C CA . ASP A 1 91 ? 4.032 -9.538 -5.740 1.00 92.00 91 ASP A CA 1
ATOM 741 C C . ASP A 1 91 ? 4.255 -8.378 -6.718 1.00 92.00 91 ASP A C 1
ATOM 743 O O . ASP A 1 91 ? 5.226 -8.398 -7.479 1.00 92.00 91 ASP A O 1
ATOM 747 N N . PHE A 1 92 ? 3.449 -7.315 -6.626 1.00 87.56 92 PHE A N 1
ATOM 748 C CA . PHE A 1 92 ? 3.687 -6.069 -7.347 1.00 87.56 92 PHE A CA 1
ATOM 749 C C . PHE A 1 92 ? 5.066 -5.505 -7.016 1.00 87.56 92 PHE A C 1
ATOM 751 O O . PHE A 1 92 ? 5.820 -5.224 -7.941 1.00 87.56 92 PHE A O 1
ATOM 758 N N . GLY A 1 93 ? 5.438 -5.408 -5.736 1.00 87.62 93 GLY A N 1
ATOM 759 C CA . GLY A 1 93 ? 6.762 -4.925 -5.335 1.00 87.62 93 GLY A CA 1
ATOM 760 C C . GLY A 1 93 ? 7.905 -5.799 -5.856 1.00 87.62 93 GLY A C 1
ATOM 761 O O . GLY A 1 93 ? 8.892 -5.280 -6.369 1.00 87.62 93 GLY A O 1
ATOM 762 N N . LYS A 1 94 ? 7.763 -7.132 -5.837 1.00 89.19 94 LYS A N 1
ATOM 763 C CA . LYS A 1 94 ? 8.774 -8.042 -6.414 1.00 89.19 94 LYS A CA 1
ATOM 764 C C . LYS A 1 94 ? 8.973 -7.811 -7.912 1.00 89.19 94 LYS A C 1
ATOM 766 O O . LYS A 1 94 ? 10.115 -7.833 -8.383 1.00 89.19 94 LYS A O 1
ATOM 771 N N . LEU A 1 95 ? 7.884 -7.611 -8.656 1.00 86.12 95 LEU A N 1
ATOM 772 C CA . LEU A 1 95 ? 7.915 -7.424 -10.106 1.00 86.12 95 LEU A CA 1
ATOM 773 C C . LEU A 1 95 ? 8.394 -6.022 -10.489 1.00 86.12 95 LEU A C 1
ATOM 775 O O . LEU A 1 95 ? 9.283 -5.894 -11.329 1.00 86.12 95 LEU A O 1
ATOM 779 N N . SER A 1 96 ? 7.841 -4.987 -9.859 1.00 83.50 96 SER A N 1
ATOM 780 C CA . SER A 1 96 ? 8.075 -3.586 -10.209 1.00 83.50 96 SER A CA 1
ATOM 781 C C . SER A 1 96 ? 9.285 -2.963 -9.522 1.00 83.50 96 SER A C 1
ATOM 783 O O . SER A 1 96 ? 9.821 -1.986 -10.035 1.00 83.50 96 SER A O 1
ATOM 785 N N . GLY A 1 97 ? 9.729 -3.508 -8.387 1.00 84.25 97 GLY A N 1
ATOM 786 C CA . GLY A 1 97 ? 10.677 -2.859 -7.474 1.00 84.25 97 GLY A CA 1
ATOM 787 C C . GLY A 1 97 ? 10.040 -1.794 -6.568 1.00 84.25 97 GLY A C 1
ATOM 788 O O . GLY A 1 97 ? 10.678 -1.336 -5.624 1.00 84.25 97 GLY A O 1
ATOM 789 N N . LEU A 1 98 ? 8.770 -1.435 -6.798 1.00 82.69 98 LEU A N 1
ATOM 790 C CA . LEU A 1 98 ? 8.022 -0.478 -5.982 1.00 82.69 98 LEU A CA 1
ATOM 791 C C . LEU A 1 98 ? 7.410 -1.174 -4.776 1.00 82.69 98 LEU A C 1
ATOM 793 O O . LEU A 1 98 ? 6.317 -1.742 -4.835 1.00 82.69 98 LEU A O 1
ATOM 797 N N . HIS A 1 99 ? 8.117 -1.114 -3.658 1.00 86.44 99 HIS A N 1
ATOM 798 C CA . HIS A 1 99 ? 7.611 -1.639 -2.402 1.00 86.44 99 HIS A CA 1
ATOM 799 C C . HIS A 1 99 ? 6.831 -0.561 -1.630 1.00 86.44 99 HIS A C 1
ATOM 801 O O . HIS A 1 99 ? 7.304 0.578 -1.523 1.00 86.44 99 HIS A O 1
ATOM 807 N N . PRO A 1 100 ? 5.653 -0.903 -1.075 1.00 86.25 100 PRO A N 1
ATOM 808 C CA . PRO A 1 100 ? 4.944 -0.034 -0.147 1.00 86.25 100 PRO A CA 1
ATOM 809 C C . PRO A 1 100 ? 5.807 0.321 1.063 1.00 86.25 100 PRO A C 1
ATOM 811 O O . PRO A 1 100 ? 6.436 -0.545 1.674 1.00 86.25 100 PRO A O 1
ATOM 814 N N . ASN A 1 101 ? 5.776 1.584 1.459 1.00 87.06 101 ASN A N 1
ATOM 815 C CA . ASN A 1 101 ? 6.264 2.039 2.741 1.00 87.06 101 ASN A CA 1
ATOM 816 C C . ASN A 1 101 ? 5.166 1.851 3.794 1.00 87.06 101 ASN A C 1
ATOM 818 O O . ASN A 1 101 ? 4.311 2.717 3.992 1.00 87.06 101 ASN A O 1
ATOM 822 N N . LEU A 1 102 ? 5.194 0.712 4.486 1.00 86.56 102 LEU A N 1
ATOM 823 C CA . LEU A 1 102 ? 4.176 0.358 5.483 1.00 86.56 102 LEU A CA 1
ATOM 824 C C . LEU A 1 102 ? 4.087 1.365 6.640 1.00 86.56 102 LEU A C 1
ATOM 826 O O . LEU A 1 102 ? 3.010 1.551 7.192 1.00 86.56 102 LEU A O 1
ATOM 830 N N . SER A 1 103 ? 5.187 2.059 6.964 1.00 84.62 103 SER A N 1
ATOM 831 C CA . SER A 1 103 ? 5.211 3.068 8.037 1.00 84.62 103 SER A CA 1
ATOM 832 C C . SER A 1 103 ? 4.539 4.391 7.656 1.00 84.62 103 SER A C 1
ATOM 834 O O . SER A 1 103 ? 4.112 5.136 8.533 1.00 84.62 103 SER A O 1
ATOM 836 N N . LYS A 1 104 ? 4.437 4.688 6.354 1.00 84.38 104 LYS A N 1
ATOM 837 C CA . LYS A 1 104 ? 3.727 5.864 5.823 1.00 84.38 104 LYS A CA 1
ATOM 838 C C . LYS A 1 104 ? 2.351 5.529 5.253 1.00 84.38 104 LYS A C 1
ATOM 840 O O . LYS A 1 104 ? 1.542 6.426 5.022 1.00 84.38 104 LYS A O 1
ATOM 845 N N . SER A 1 105 ? 2.095 4.244 5.034 1.00 88.12 105 SER A N 1
ATOM 846 C CA . SER A 1 105 ? 0.798 3.736 4.613 1.00 88.12 105 SER A CA 1
ATOM 847 C C . SER A 1 105 ? -0.170 3.712 5.791 1.00 88.12 105 SER A C 1
ATOM 849 O O . SER A 1 105 ? 0.228 3.552 6.944 1.00 88.12 105 SER A O 1
ATOM 851 N N . SER A 1 106 ? -1.459 3.842 5.506 1.00 88.88 106 SER A N 1
ATOM 852 C CA . SER A 1 106 ? -2.496 3.803 6.530 1.00 88.88 106 SER A CA 1
ATOM 853 C C . SER A 1 106 ? -3.747 3.071 6.072 1.00 88.88 106 SER A C 1
ATOM 855 O O . SER A 1 106 ? -4.065 3.014 4.884 1.00 88.88 106 SER A O 1
ATOM 857 N N . SER A 1 107 ? -4.459 2.487 7.031 1.00 89.00 107 SER A N 1
ATOM 858 C CA . SER A 1 107 ? -5.688 1.735 6.806 1.00 89.00 107 SER A CA 1
ATOM 859 C C . SER A 1 107 ? -6.844 2.330 7.598 1.00 89.00 107 SER A C 1
ATOM 861 O O . SER A 1 107 ? -6.676 2.814 8.712 1.00 89.00 107 SER A O 1
ATOM 863 N N . TYR A 1 108 ? -8.032 2.314 7.014 1.00 87.06 108 TYR A N 1
ATOM 864 C CA . TYR A 1 108 ? -9.257 2.774 7.645 1.00 87.06 108 TYR A CA 1
ATOM 865 C C . TYR A 1 108 ? -10.347 1.728 7.443 1.00 87.06 108 TYR A C 1
ATOM 867 O O . TYR A 1 108 ? -10.575 1.276 6.317 1.00 87.06 108 TYR A O 1
ATOM 875 N N . PHE A 1 109 ? -11.050 1.376 8.516 1.00 86.75 109 PHE A N 1
ATOM 876 C CA . PHE A 1 109 ? -12.085 0.348 8.508 1.00 86.75 109 PHE A CA 1
ATOM 877 C C . PHE A 1 109 ? -13.433 0.916 8.961 1.00 86.75 109 PHE A C 1
ATOM 879 O O . PHE A 1 109 ? -13.513 1.703 9.901 1.00 86.75 109 PHE A O 1
ATOM 886 N N . ALA A 1 110 ? -14.506 0.504 8.288 1.00 85.12 110 ALA A N 1
ATOM 887 C CA . ALA A 1 110 ? -15.878 0.879 8.616 1.00 85.12 110 ALA A CA 1
ATOM 888 C C . ALA A 1 110 ? -16.808 -0.334 8.529 1.00 85.12 110 ALA A C 1
ATOM 890 O O . ALA A 1 110 ? -16.646 -1.180 7.650 1.00 85.12 110 ALA A O 1
ATOM 891 N N . GLY A 1 111 ? -17.824 -0.394 9.394 1.00 84.38 111 GLY A N 1
ATOM 892 C CA . GLY A 1 111 ? -18.745 -1.536 9.444 1.00 84.38 111 GLY A CA 1
ATOM 893 C C . GLY A 1 111 ? -18.149 -2.787 10.099 1.00 84.38 111 GLY A C 1
ATOM 894 O O . GLY A 1 111 ? -18.642 -3.879 9.843 1.00 84.38 111 GLY A O 1
ATOM 895 N N . VAL A 1 112 ? -17.090 -2.633 10.899 1.00 87.62 112 VAL A N 1
ATOM 896 C CA . VAL A 1 112 ? -16.432 -3.693 11.685 1.00 87.62 112 VAL A CA 1
ATOM 897 C C . VAL A 1 112 ? -16.227 -3.210 13.121 1.00 87.62 112 VAL A C 1
ATOM 899 O O . VAL A 1 112 ? -16.232 -2.000 13.361 1.00 87.62 112 VAL A O 1
ATOM 902 N N . SER A 1 113 ? -16.067 -4.134 14.071 1.00 90.25 113 SER A N 1
ATOM 903 C CA . SER A 1 113 ? -15.687 -3.786 15.447 1.00 90.25 113 SER A CA 1
ATOM 904 C C . SER A 1 113 ? -14.218 -3.359 15.538 1.00 90.25 113 SER A C 1
ATOM 906 O O . SER A 1 113 ? -13.421 -3.668 14.652 1.00 90.25 113 SER A O 1
ATOM 908 N N . ASP A 1 114 ? -13.841 -2.691 16.630 1.00 88.62 114 ASP A N 1
ATOM 909 C CA . ASP A 1 114 ? -12.454 -2.254 16.847 1.00 88.62 114 ASP A CA 1
ATOM 910 C C . ASP A 1 114 ? -11.483 -3.450 16.925 1.00 88.62 114 ASP A C 1
ATOM 912 O O . ASP A 1 114 ? -10.386 -3.398 16.373 1.00 88.62 114 ASP A O 1
ATOM 916 N N . HIS A 1 115 ? -11.920 -4.572 17.511 1.00 92.31 115 HIS A N 1
ATOM 917 C CA . HIS A 1 115 ? -11.154 -5.825 17.514 1.00 92.31 115 HIS A CA 1
ATOM 918 C C . HIS A 1 115 ? -10.938 -6.370 16.098 1.00 92.31 115 HIS A C 1
ATOM 920 O O . HIS A 1 115 ? -9.810 -6.653 15.712 1.00 92.31 115 HIS A O 1
ATOM 926 N N . GLN A 1 116 ? -11.998 -6.426 15.284 1.00 92.19 116 GLN A N 1
ATOM 927 C CA . GLN A 1 116 ? -11.882 -6.861 13.891 1.00 92.19 116 GLN A CA 1
ATOM 928 C C . GLN A 1 116 ? -10.979 -5.932 13.075 1.00 92.19 116 GLN A C 1
ATOM 930 O O . GLN A 1 116 ? -10.224 -6.400 12.229 1.00 92.19 116 GLN A O 1
ATOM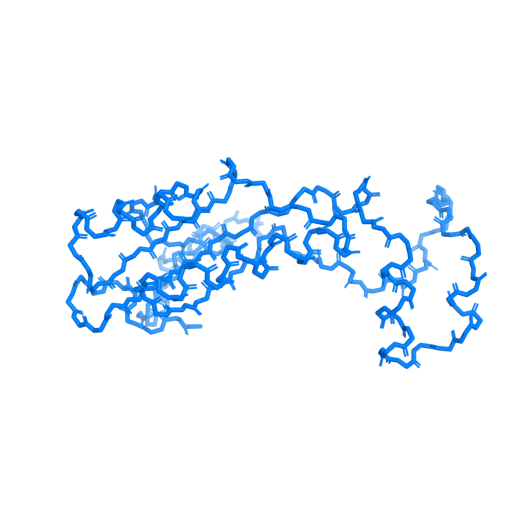 935 N N . ALA A 1 117 ? -11.043 -4.619 13.306 1.00 91.12 117 ALA A N 1
ATOM 936 C CA . ALA A 1 117 ? -10.148 -3.674 12.650 1.00 91.12 117 ALA A CA 1
ATOM 937 C C . ALA A 1 117 ? -8.678 -3.948 13.010 1.00 91.12 117 ALA A C 1
ATOM 939 O O . ALA A 1 117 ? -7.833 -3.923 12.115 1.00 91.12 117 ALA A O 1
ATOM 940 N N . SER A 1 118 ? -8.388 -4.257 14.282 1.00 92.31 118 SER A N 1
ATOM 941 C CA . SER A 1 118 ? -7.053 -4.659 14.749 1.00 92.31 118 SER A CA 1
ATOM 942 C C . SER A 1 118 ? -6.550 -5.906 14.021 1.00 92.31 118 SER A C 1
ATOM 944 O O . SER A 1 118 ? -5.477 -5.863 13.422 1.00 92.31 118 SER A O 1
ATOM 946 N N . ASP A 1 119 ? -7.353 -6.972 13.978 1.00 94.88 119 ASP A N 1
ATOM 947 C CA . ASP A 1 119 ? -6.977 -8.231 13.319 1.00 94.88 119 ASP A CA 1
ATOM 948 C C . ASP A 1 119 ? -6.705 -8.025 11.816 1.00 94.88 119 ASP A C 1
ATOM 950 O O . ASP A 1 119 ? -5.721 -8.511 11.254 1.00 94.88 119 ASP A O 1
ATOM 954 N N . LEU A 1 120 ? -7.566 -7.258 11.138 1.00 94.56 120 LEU A N 1
ATOM 955 C CA . LEU A 1 120 ? -7.428 -6.967 9.707 1.00 94.56 120 LEU A CA 1
ATOM 956 C C . LEU A 1 120 ? -6.207 -6.083 9.407 1.00 94.56 120 LEU A C 1
ATOM 958 O O . LEU A 1 120 ? -5.550 -6.264 8.377 1.00 94.56 120 LEU A O 1
ATOM 962 N N . SER A 1 121 ? -5.892 -5.142 10.297 1.00 93.06 121 SER A N 1
ATOM 963 C CA . SER A 1 121 ? -4.697 -4.300 10.212 1.00 93.06 121 SER A CA 1
ATOM 964 C C . SER A 1 121 ? -3.417 -5.113 10.387 1.00 93.06 121 SER A C 1
ATOM 966 O O . SER A 1 121 ? -2.478 -4.934 9.607 1.00 93.06 121 SER A O 1
ATOM 968 N N . GLU A 1 122 ? -3.396 -6.050 11.336 1.00 94.50 122 GLU A N 1
ATOM 969 C CA . GLU A 1 122 ? -2.266 -6.953 11.556 1.00 94.50 122 GLU A CA 1
ATOM 970 C C . GLU A 1 122 ? -2.016 -7.846 10.334 1.00 94.50 122 GLU A C 1
ATOM 972 O O . GLU A 1 122 ? -0.877 -7.974 9.872 1.00 94.50 122 GLU A O 1
ATOM 977 N N . ILE A 1 123 ? -3.084 -8.379 9.726 1.00 93.81 123 ILE A N 1
ATOM 978 C CA . ILE A 1 123 ? -2.982 -9.130 8.468 1.00 93.81 123 ILE A CA 1
ATOM 979 C C . ILE A 1 123 ? -2.296 -8.278 7.401 1.00 93.81 123 ILE A C 1
ATOM 981 O O . ILE A 1 123 ? -1.363 -8.758 6.758 1.00 93.81 123 ILE A O 1
ATOM 985 N N . LEU A 1 124 ? -2.704 -7.022 7.215 1.00 90.44 124 LEU A N 1
ATOM 986 C CA . LEU A 1 124 ? -2.091 -6.132 6.225 1.00 90.44 124 LEU A CA 1
ATOM 987 C C . LEU A 1 124 ? -0.659 -5.710 6.582 1.00 90.44 124 LEU A C 1
ATOM 989 O O . LEU A 1 124 ? 0.149 -5.500 5.677 1.00 90.44 124 LEU A O 1
ATOM 993 N N . GLY A 1 125 ? -0.339 -5.580 7.870 1.00 91.19 125 GLY A N 1
ATOM 994 C CA . GLY A 1 125 ? 0.887 -4.936 8.345 1.00 91.19 125 GLY A CA 1
ATOM 995 C C . GLY A 1 125 ? 0.889 -3.417 8.127 1.00 91.19 125 GLY A C 1
ATOM 996 O O . GLY A 1 125 ? 1.953 -2.823 7.974 1.00 91.19 125 GLY A O 1
ATOM 997 N N . ILE A 1 126 ? -0.292 -2.795 8.056 1.00 89.75 126 ILE A N 1
ATOM 998 C CA . ILE A 1 126 ? -0.477 -1.353 7.838 1.00 89.75 126 ILE A CA 1
ATOM 999 C C . ILE A 1 126 ? -1.230 -0.783 9.033 1.00 89.75 126 ILE A C 1
ATOM 1001 O O . ILE A 1 126 ? -2.293 -1.295 9.381 1.00 89.75 126 ILE A O 1
ATOM 1005 N N . LEU A 1 127 ? -0.717 0.300 9.618 1.00 86.31 127 LEU A N 1
ATOM 1006 C CA . LEU A 1 127 ? -1.304 0.927 10.800 1.00 86.31 127 LEU A CA 1
ATOM 1007 C C . LEU A 1 127 ? -2.742 1.405 10.553 1.00 86.31 127 LEU A C 1
ATOM 1009 O O . LEU A 1 127 ? -3.083 1.888 9.466 1.00 86.31 127 LEU A O 1
ATOM 1013 N N . ILE A 1 128 ? -3.585 1.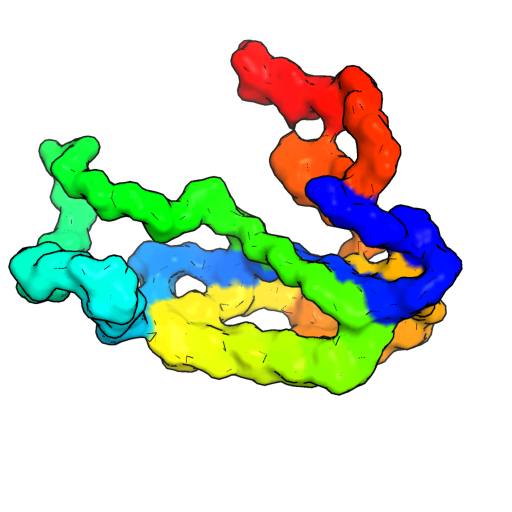289 11.581 1.00 84.19 128 ILE A N 1
ATOM 1014 C CA . ILE A 1 128 ? -4.939 1.854 11.576 1.00 84.19 128 ILE A CA 1
ATOM 1015 C C . ILE A 1 128 ? -4.840 3.370 11.723 1.00 84.19 128 ILE A C 1
ATOM 1017 O O . ILE A 1 128 ? -4.102 3.893 12.555 1.00 84.19 128 ILE A O 1
ATOM 1021 N N . TYR A 1 129 ? -5.620 4.080 10.922 1.00 79.31 129 TYR A N 1
ATOM 1022 C CA . TYR A 1 129 ? -5.798 5.515 11.004 1.00 79.31 129 TYR A CA 1
ATOM 1023 C C . TYR A 1 129 ? -7.215 5.827 11.475 1.00 79.31 129 TYR A C 1
ATOM 1025 O O . TYR A 1 129 ? -8.196 5.452 10.839 1.00 79.31 129 TYR A O 1
ATOM 1033 N N . GLU A 1 130 ? -7.323 6.528 12.601 1.00 59.22 130 GLU A N 1
ATOM 1034 C CA . GLU A 1 130 ? -8.605 6.773 13.276 1.00 59.22 130 GLU A CA 1
ATOM 1035 C C . GLU A 1 130 ? -9.483 7.835 12.590 1.00 59.22 130 GLU A C 1
ATOM 1037 O O . GLU A 1 130 ? -10.668 7.965 12.901 1.00 59.22 130 GLU A O 1
ATOM 1042 N N . HIS A 1 131 ? -8.932 8.597 11.641 1.00 56.59 131 HIS A N 1
ATOM 1043 C CA . HIS A 1 131 ? -9.622 9.727 11.018 1.00 56.59 131 HIS A CA 1
ATOM 1044 C C . HIS A 1 131 ? -10.009 9.432 9.558 1.00 56.59 131 HIS A C 1
ATOM 1046 O O . HIS A 1 131 ? -9.367 8.623 8.893 1.00 56.59 131 HIS A O 1
ATOM 1052 N N . PRO A 1 132 ? -11.041 10.092 8.999 1.00 55.78 132 PRO A N 1
ATOM 1053 C CA . PRO A 1 132 ? -11.378 9.934 7.590 1.00 55.78 132 PRO A CA 1
ATOM 1054 C C . PRO A 1 132 ? -10.175 10.308 6.726 1.00 55.78 132 PRO A C 1
ATOM 1056 O O . PRO A 1 132 ? -9.587 11.380 6.897 1.00 55.78 132 PRO A O 1
ATOM 1059 N N . VAL A 1 133 ? -9.825 9.426 5.793 1.00 57.47 133 VAL A N 1
ATOM 106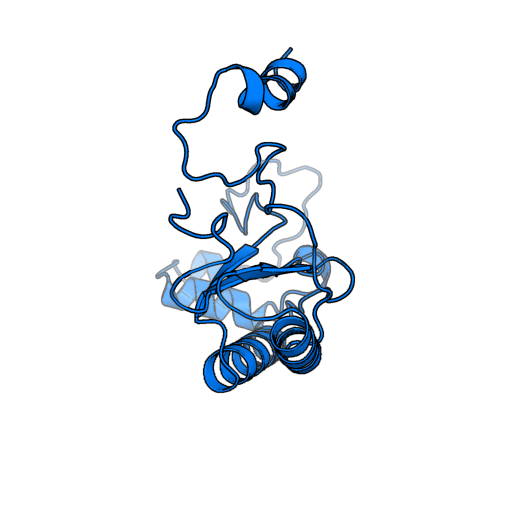0 C CA . VAL A 1 133 ? -8.731 9.629 4.843 1.00 57.47 133 VAL A CA 1
ATOM 1061 C C . VAL A 1 133 ? -8.876 10.998 4.174 1.00 57.47 133 VAL A C 1
ATOM 1063 O O . VAL A 1 133 ? -9.922 11.294 3.602 1.00 57.47 133 VAL A O 1
ATOM 1066 N N . ARG A 1 134 ? -7.848 11.851 4.248 1.00 55.38 134 ARG A N 1
ATOM 1067 C CA . ARG A 1 134 ? -7.834 13.151 3.563 1.00 55.38 134 ARG A CA 1
ATOM 1068 C C . ARG A 1 134 ? -7.094 13.042 2.235 1.00 55.38 134 ARG A C 1
ATOM 1070 O O . ARG A 1 134 ? -5.969 12.559 2.205 1.00 55.38 134 ARG A O 1
ATOM 1077 N N . TYR A 1 135 ? -7.692 13.552 1.165 1.00 57.00 135 TYR A N 1
ATOM 1078 C CA . TYR A 1 135 ? -7.044 13.740 -0.130 1.00 57.00 135 TYR A CA 1
ATOM 1079 C C . TYR A 1 135 ? -6.867 15.236 -0.385 1.00 57.00 135 TYR A C 1
ATOM 1081 O O . TYR A 1 135 ? -7.832 15.998 -0.318 1.00 57.00 135 TYR A O 1
ATOM 1089 N N . LEU A 1 136 ? -5.623 15.672 -0.606 1.00 53.69 136 LEU A N 1
ATOM 1090 C CA . LEU A 1 136 ? -5.264 17.090 -0.772 1.00 53.69 136 LEU A CA 1
ATOM 1091 C C . LEU A 1 136 ? -5.747 17.997 0.386 1.00 53.69 136 LEU A C 1
ATOM 1093 O O . LEU A 1 136 ? -6.071 19.165 0.200 1.00 53.69 136 LEU A O 1
ATOM 1097 N N . GLY A 1 137 ? -5.810 17.460 1.608 1.00 53.44 137 GLY A N 1
ATOM 1098 C CA . GLY A 1 137 ? -6.292 18.178 2.798 1.00 53.44 137 GLY A CA 1
ATOM 1099 C C . GLY A 1 137 ? -7.814 18.163 2.994 1.00 53.44 137 GLY A C 1
ATOM 1100 O O . GLY A 1 137 ? -8.273 18.463 4.102 1.00 53.44 137 GLY A O 1
ATOM 1101 N N . ILE A 1 138 ? -8.585 17.733 1.990 1.00 55.25 138 ILE A N 1
ATOM 1102 C CA . ILE A 1 138 ? -10.031 17.523 2.105 1.00 55.25 138 ILE A CA 1
ATOM 1103 C C . ILE A 1 138 ? -10.285 16.127 2.680 1.00 55.25 138 ILE A C 1
ATOM 1105 O O . ILE A 1 138 ? -9.780 15.154 2.120 1.00 55.25 138 ILE A O 1
ATOM 1109 N N . PRO A 1 139 ? -11.079 15.970 3.750 1.00 54.62 139 PRO A N 1
ATOM 1110 C CA . PRO A 1 139 ? -11.537 14.647 4.142 1.00 54.62 139 PRO A CA 1
ATOM 1111 C C . PRO A 1 139 ? -12.364 14.032 3.007 1.00 54.62 139 PRO A C 1
ATOM 1113 O O . PRO A 1 139 ? -13.262 14.675 2.464 1.00 54.62 139 PRO A O 1
ATOM 1116 N N . LEU A 1 140 ? -12.065 12.784 2.644 1.00 55.34 140 LEU A N 1
ATOM 1117 C CA . LEU A 1 140 ? -12.866 11.986 1.721 1.00 55.34 140 LEU A CA 1
ATOM 1118 C C . LEU A 1 140 ? -14.195 11.662 2.412 1.00 55.34 140 LEU A C 1
ATOM 1120 O O . LEU A 1 140 ? -14.401 10.585 2.964 1.00 55.34 140 LEU A O 1
ATOM 1124 N N . THR A 1 141 ? -15.088 12.649 2.432 1.00 49.62 141 THR A N 1
ATOM 1125 C CA . THR A 1 141 ? -16.452 12.517 2.930 1.00 49.62 141 THR A CA 1
ATOM 1126 C C . THR A 1 141 ? -17.405 12.230 1.774 1.00 49.62 141 THR A C 1
ATOM 1128 O O . THR A 1 141 ? -17.068 12.325 0.593 1.00 49.62 141 THR A O 1
ATOM 1131 N N . THR A 1 142 ? -18.620 11.829 2.126 1.00 40.34 142 THR A N 1
ATOM 1132 C CA . THR A 1 142 ? -19.693 11.500 1.178 1.00 40.34 142 THR A CA 1
ATOM 1133 C C . THR A 1 142 ? -20.815 12.526 1.202 1.00 40.34 142 THR A C 1
ATOM 1135 O O . THR A 1 142 ? -21.864 12.295 0.605 1.00 40.34 142 THR A O 1
ATOM 1138 N N . LYS A 1 143 ? -20.654 13.603 1.975 1.00 41.47 143 LYS A N 1
ATOM 1139 C CA . LYS A 1 143 ? -21.530 14.767 1.883 1.00 41.47 143 LYS A CA 1
ATOM 1140 C C . LYS A 1 143 ? -21.066 15.584 0.675 1.00 41.47 143 LYS A C 1
ATOM 1142 O O . LYS A 1 143 ? -19.890 15.517 0.314 1.00 41.47 143 LYS A O 1
ATOM 1147 N N . GLN A 1 144 ? -21.976 16.324 0.035 1.00 42.97 144 GLN A N 1
ATOM 1148 C CA . GLN A 1 144 ? -21.545 17.393 -0.870 1.00 42.97 144 GLN A CA 1
ATOM 1149 C C . GLN A 1 144 ? -20.528 18.247 -0.114 1.00 42.97 144 GLN A C 1
ATOM 1151 O O . GLN A 1 144 ? -20.786 18.632 1.026 1.00 42.97 144 GLN A O 1
ATOM 1156 N N . LEU A 1 145 ? -19.358 18.449 -0.719 1.00 46.56 145 LEU A N 1
ATOM 1157 C CA . LEU A 1 145 ? -18.292 19.239 -0.122 1.00 46.56 145 LEU A CA 1
ATOM 1158 C C . LEU A 1 145 ? -18.832 20.641 0.141 1.00 46.56 145 LEU A C 1
ATOM 1160 O O . LEU A 1 145 ? -19.199 21.351 -0.795 1.00 46.56 145 LEU A O 1
ATOM 1164 N N . CYS A 1 146 ? -18.902 21.025 1.411 1.00 51.06 146 CYS A N 1
ATOM 1165 C CA . CYS A 1 146 ? -19.252 22.386 1.771 1.00 51.06 146 CYS A CA 1
ATOM 1166 C C . CYS A 1 146 ? -18.009 23.266 1.610 1.00 51.06 146 CYS A C 1
ATOM 1168 O O . CYS A 1 146 ? -16.875 22.814 1.777 1.00 51.06 146 CYS A O 1
ATOM 1170 N N . THR A 1 147 ? -18.198 24.555 1.336 1.00 55.72 147 THR A N 1
ATOM 1171 C CA . THR A 1 147 ? -17.102 25.536 1.208 1.00 55.72 147 THR A CA 1
ATOM 1172 C C . THR A 1 147 ? -16.165 25.564 2.424 1.00 55.72 147 THR A C 1
ATOM 1174 O O . THR A 1 147 ? -14.978 25.862 2.287 1.00 55.72 147 THR A O 1
ATOM 1177 N N . SER A 1 148 ? -16.657 25.181 3.607 1.00 59.22 148 SER A N 1
ATOM 1178 C CA . SER A 1 148 ? -15.858 24.988 4.822 1.00 59.22 148 SER A CA 1
ATOM 1179 C C . SER A 1 148 ? -14.807 23.877 4.706 1.00 59.22 148 SER A C 1
ATOM 1181 O O . SER A 1 148 ? -13.707 24.035 5.234 1.00 59.22 148 SER A O 1
ATOM 1183 N N . ASP A 1 149 ? -15.106 22.787 3.993 1.00 48.69 149 ASP A N 1
ATOM 1184 C CA . ASP A 1 149 ? -14.228 21.615 3.852 1.00 48.69 149 ASP A CA 1
ATOM 1185 C C . ASP A 1 149 ? -13.084 21.872 2.858 1.00 48.69 149 ASP A C 1
ATOM 1187 O O . ASP A 1 149 ? -11.999 21.301 2.974 1.00 48.69 149 ASP A O 1
ATOM 1191 N N . CYS A 1 150 ? -13.300 22.790 1.910 1.00 53.41 150 CYS A N 1
ATOM 1192 C CA . CYS A 1 150 ? -12.316 23.209 0.909 1.00 53.41 150 CYS A CA 1
ATOM 1193 C C . CYS A 1 150 ? -11.450 24.398 1.361 1.00 53.41 150 CYS A C 1
ATOM 1195 O O . CYS A 1 150 ? -10.539 24.808 0.640 1.00 53.41 150 CYS A O 1
ATOM 1197 N N . ARG A 1 151 ? -11.677 24.951 2.562 1.00 59.88 151 ARG A N 1
ATOM 1198 C CA . ARG A 1 151 ? -10.990 26.163 3.051 1.00 59.88 151 ARG A CA 1
ATOM 1199 C C . ARG A 1 151 ? -9.465 26.011 3.111 1.00 59.88 151 ARG A C 1
ATOM 1201 O O . ARG A 1 151 ? -8.742 26.972 2.866 1.00 59.88 151 ARG A O 1
ATOM 1208 N N . GLY A 1 152 ? -8.978 24.802 3.403 1.00 58.28 152 GLY A N 1
ATOM 1209 C CA . GLY A 1 152 ? -7.545 24.482 3.415 1.00 58.28 152 GLY A CA 1
ATOM 1210 C C . GLY A 1 152 ? -6.900 24.443 2.024 1.00 58.28 152 GLY A C 1
ATOM 1211 O O . GLY A 1 152 ? -5.719 24.751 1.904 1.00 58.28 152 GLY A O 1
ATOM 1212 N N . LEU A 1 153 ? -7.668 24.115 0.981 1.00 55.12 153 LEU A N 1
ATOM 1213 C CA . LEU A 1 153 ? -7.205 24.160 -0.409 1.00 55.12 153 LEU A CA 1
ATOM 1214 C C . LEU A 1 153 ? -7.206 25.579 -0.964 1.00 55.12 153 LEU A C 1
ATOM 1216 O O . LEU A 1 153 ? -6.235 25.986 -1.586 1.00 55.12 153 LEU A O 1
ATOM 1220 N N . ILE A 1 154 ? -8.260 26.348 -0.680 1.00 58.47 154 ILE A N 1
ATOM 1221 C CA . ILE A 1 154 ? -8.380 27.743 -1.129 1.00 58.47 154 ILE A CA 1
ATOM 1222 C C . ILE A 1 154 ? -7.224 28.591 -0.572 1.00 58.47 154 ILE A C 1
ATOM 1224 O O . ILE A 1 154 ? -6.665 29.413 -1.285 1.00 58.47 154 ILE A O 1
ATOM 1228 N N . LYS A 1 155 ? -6.798 28.336 0.673 1.00 55.91 155 LYS A N 1
ATOM 1229 C CA . LYS A 1 155 ? -5.627 28.989 1.284 1.00 55.91 155 LYS A CA 1
ATOM 1230 C C . LYS A 1 155 ? -4.268 28.596 0.691 1.00 55.91 155 LYS A C 1
ATOM 1232 O O . LYS A 1 155 ? -3.300 29.265 1.008 1.00 55.91 155 LYS A O 1
ATOM 1237 N N . LYS A 1 156 ? -4.171 27.502 -0.071 1.00 50.53 156 LYS A N 1
ATOM 1238 C CA . LYS A 1 156 ? -2.924 27.068 -0.731 1.00 50.53 156 LYS A CA 1
ATOM 1239 C C . LYS A 1 156 ? -2.799 27.578 -2.170 1.00 50.53 156 LYS A C 1
ATOM 1241 O O . LYS A 1 156 ? -1.748 27.399 -2.774 1.00 50.53 156 LYS A O 1
ATOM 1246 N N . ILE A 1 157 ? -3.884 28.120 -2.724 1.00 56.31 157 ILE A N 1
ATOM 1247 C CA . ILE A 1 157 ? -3.957 28.644 -4.096 1.00 56.31 157 ILE A CA 1
ATOM 1248 C C . ILE A 1 157 ? -3.691 30.165 -4.127 1.00 56.31 157 ILE A C 1
ATOM 1250 O O . ILE A 1 157 ? -3.366 30.696 -5.184 1.00 56.31 157 ILE A O 1
ATOM 1254 N N . ASN A 1 158 ? -3.769 30.833 -2.971 1.00 35.28 158 ASN A N 1
ATOM 1255 C CA . ASN A 1 158 ? -3.318 32.212 -2.741 1.00 35.28 158 ASN A CA 1
ATOM 1256 C C . ASN A 1 158 ? -2.042 32.220 -1.895 1.00 35.28 158 ASN A C 1
ATOM 1258 O O . ASN A 1 158 ? -1.354 33.261 -1.911 1.00 35.28 158 ASN A O 1
#

Sequence (158 aa):
MVYGYYKRSGKPRCALKIDFMKACDTVKWSFLRTVMRVMGYPERFIALKEFYYHPKYQKIDLVNVSLADDMFLLSGANIESMSLIKKVLADFGKLSGLHPNLSKSSSYFAGVSDHQASDLSEILGILIYEHPVRYLGIPLTTKQLCTSDCRGLIKKIN

Mean predicted aligned error: 12.63 Å

Organism: Lithospermum erythrorhizon (NCBI:txid34254)

Foldseek 3Di:
DDPDQVALADFKKKKKKWAWDDLVVFFDLVLVLVVCVVVPPDVVVSVPPDPDPPVPDPDDPPPDPDPDRIDMDMDGLDLVTLLVVLVCQVVCCVRTRTHTPLVPMEMGIHNDDPVSVVVSCVSNSHYYDPAQDDDPQARPDPPDDDPVRCVSVVVVVD

Nearest PDB structures (foldseek):
  8c8j-assembly1_A  TM=6.733E-01  e=3.495E-05  Homo sapiens
  8uw3-assembly1_A  TM=7.003E-01  e=1.218E-04  Homo sapiens
  8sxu-assembly1_A  TM=6.730E-01  e=2.289E-03  Homo sapiens
  8gh6-assembly1_A  TM=5.405E-01  e=7.974E-03  Bombyx mori
  6zdp-assembly1_A  TM=5.468E-01  e=9.745E-01  Candida tropicalis MYA-3404

Radius of gyration: 19.12 Å; Cα contacts (8 Å, |Δi|>4): 208; chains: 1; bounding box: 44×45×48 Å

pLDDT: mean 71.4, std 18.17, range [35.28, 94.88]